Protein 6UKC (pdb70)

B-factor: mean 24.69, std 9.18, range [9.12, 71.72]

Organism: Penaeus vannamei (NCBI:txid6689)

InterPro domains:
  IPR000974 Glycoside hydrolase, family 22, lysozyme [PR00137] (20-38)
  IPR000974 Glycoside hydrolase, family 22, lysozyme [PR00137] (83-93)
  IPR000974 Glycoside hydrolase, family 22, lysozyme [PR00137] (94-109)
  IPR001916 Glycoside hydrolase, family 22 [PF00062] (19-147)
  IPR001916 Glycoside hydrolase, family 22 [PR00135] (21-31)
  IPR001916 Glycoside hydrolase, family 22 [PR00135] (39-48)
  IPR001916 Glycoside hydrolase, family 22 [PR00135] (66-82)
  IPR001916 Glycoside hydrolase, family 22 [PR00135] (87-96)
  IPR001916 Glycoside hydrolase, family 22 [PR00135] (97-112)
  IPR001916 Glycoside hydrolase, family 22 [PS51348] (19-150)
  IPR001916 Glycoside hydrolase, family 22 [PTHR11407] (5-149)
  IPR001916 Glycoside hydrolase, family 22 [SM00263] (19-148)
  IPR019799 Glycoside hydrolase family 22 domain [PS00128] (89-107)
  IPR023346 Lysozyme-like domain superfamily [SSF53955] (18-147)

CATH classification: 1.10.530.10

Structure (mmCIF, N/CA/C/O backbone):
data_6UKC
#
_entry.id   6UKC
#
_cell.length_a   82.368
_cell.length_b   82.368
_cell.length_c   38.665
_cell.angle_alpha   90.000
_cell.angle_beta   90.000
_cell.angle_gamma   120.000
#
_symmetry.space_group_name_H-M   'P 61'
#
loop_
_entity.id
_entity.type
_entity.pdbx_description
1 polymer Lysozyme
2 non-polymer GLYCEROL
3 water water
#
loop_
_atom_site.group_PDB
_atom_site.id
_atom_site.type_symbol
_atom_site.label_atom_id
_atom_site.label_alt_id
_atom_site.label_comp_id
_atom_site.label_asym_id
_atom_site.label_entity_id
_atom_site.label_seq_id
_atom_site.pdbx_PDB_ins_code
_atom_site.Cartn_x
_atom_site.Cartn_y
_atom_site.Cartn_z
_atom_site.occupancy
_atom_site.B_iso_or_equiv
_atom_site.auth_seq_id
_atom_site.auth_comp_id
_atom_site.auth_asym_id
_atom_site.auth_atom_id
_atom_site.pdbx_PDB_model_num
ATOM 1 N N . ASP A 1 3 ? -45.069 17.028 7.170 1.000 46.282 -1 ASP A N 1
ATOM 2 C CA . ASP A 1 3 ? -43.811 17.548 6.570 1.000 41.424 -1 ASP A CA 1
ATOM 3 C C . ASP A 1 3 ? -42.964 16.366 6.068 1.000 39.287 -1 ASP A C 1
ATOM 4 O O . ASP A 1 3 ? -42.656 15.440 6.860 1.000 38.020 -1 ASP A O 1
ATOM 6 N N . ALA A 1 4 ? -42.627 16.382 4.778 1.000 35.300 0 ALA A N 1
ATOM 7 C CA . ALA A 1 4 ? -41.746 15.392 4.129 1.000 35.198 0 ALA A CA 1
ATOM 8 C C . ALA A 1 4 ? -40.360 15.429 4.794 1.000 33.916 0 ALA A C 1
ATOM 9 O O . ALA A 1 4 ? -39.979 16.483 5.337 1.000 34.236 0 ALA A O 1
ATOM 11 N N . LYS A 1 5 ? -39.642 14.305 4.776 1.000 30.106 1 LYS A N 1
ATOM 12 C CA . LYS A 1 5 ? -38.320 14.156 5.427 1.000 25.967 1 LYS A CA 1
ATOM 13 C C . LYS A 1 5 ? -37.281 14.995 4.685 1.000 24.922 1 LYS A C 1
ATOM 14 O O . LYS A 1 5 ? -37.181 14.871 3.427 1.000 24.867 1 LYS A O 1
ATOM 20 N N . VAL A 1 6 ? -36.539 15.803 5.441 1.000 22.718 2 VAL A N 1
ATOM 21 C CA . VAL A 1 6 ? -35.323 16.532 4.984 1.000 20.610 2 VAL A CA 1
ATOM 22 C C . VAL A 1 6 ? -34.167 16.095 5.882 1.000 19.970 2 VAL A C 1
ATOM 23 O O . VAL A 1 6 ? -34.127 16.457 7.053 1.000 18.694 2 VAL A O 1
ATOM 27 N N . PHE A 1 7 ? -33.220 15.353 5.336 1.000 20.122 3 PHE A N 1
ATOM 28 C CA . PHE A 1 7 ? -32.077 14.847 6.135 1.000 18.742 3 PHE A CA 1
ATOM 29 C C . PHE A 1 7 ? -31.060 15.975 6.399 1.000 18.494 3 PHE A C 1
ATOM 30 O O . PHE A 1 7 ? -30.816 16.854 5.523 1.000 19.022 3 PHE A O 1
ATOM 38 N N . GLY A 1 8 ? -30.419 15.939 7.560 1.000 18.177 4 GLY A N 1
ATOM 39 C CA . GLY A 1 8 ? -29.059 16.509 7.698 1.000 18.891 4 GLY A CA 1
ATOM 40 C C . GLY A 1 8 ? -28.055 15.699 6.879 1.000 18.592 4 GLY A C 1
ATOM 41 O O . GLY A 1 8 ? -28.257 14.499 6.709 1.000 16.886 4 GLY A O 1
ATOM 42 N N . LYS A 1 9 ? -26.997 16.331 6.379 1.000 19.787 5 LYS A N 1
ATOM 43 C CA . LYS A 1 9 ? -25.947 15.680 5.547 1.000 19.321 5 LYS A CA 1
ATOM 44 C C . LYS A 1 9 ? -25.340 14.471 6.291 1.000 18.382 5 LYS A C 1
ATOM 45 O O . LYS A 1 9 ? -25.295 13.372 5.725 1.000 17.104 5 LYS A O 1
ATOM 51 N N . CYS A 1 10 ? -24.844 14.674 7.506 1.000 18.974 6 CYS A N 1
ATOM 52 C CA . CYS A 1 10 ? -24.235 13.614 8.354 1.000 18.421 6 CYS A CA 1
ATOM 53 C C . CYS A 1 10 ? -25.312 12.600 8.749 1.000 18.221 6 CYS A C 1
ATOM 54 O O . CYS A 1 10 ? -25.000 11.403 8.761 1.000 20.222 6 CYS A O 1
ATOM 57 N N . GLU A 1 11 ? -26.541 13.039 9.004 1.000 18.468 7 GLU A N 1
ATOM 58 C CA . GLU A 1 11 ? -27.672 12.113 9.294 1.000 18.308 7 GLU A CA 1
ATOM 59 C C . GLU A 1 11 ? -27.899 11.179 8.098 1.000 18.160 7 GLU A C 1
ATOM 60 O O . GLU A 1 11 ? -28.104 9.964 8.265 1.000 18.467 7 GLU A O 1
ATOM 66 N N . PHE A 1 12 ? -27.862 11.736 6.905 1.000 18.429 8 PHE A N 1
ATOM 67 C CA . PHE A 1 12 ? -28.027 10.981 5.649 1.000 18.669 8 PHE A CA 1
ATOM 68 C C . PHE A 1 12 ? -26.824 10.051 5.477 1.000 20.045 8 PHE A C 1
ATOM 69 O O . PHE A 1 12 ? -27.059 8.854 5.135 1.000 20.225 8 PHE A O 1
ATOM 77 N N . ALA A 1 13 ? -25.598 10.550 5.709 1.000 20.789 9 ALA A N 1
ATOM 78 C CA . ALA A 1 13 ? -24.380 9.696 5.641 1.000 21.006 9 ALA A CA 1
ATOM 79 C C . ALA A 1 13 ? -24.512 8.502 6.600 1.000 20.177 9 ALA A C 1
ATOM 80 O O . ALA A 1 13 ? -24.262 7.354 6.138 1.000 20.569 9 ALA A O 1
ATOM 82 N N . GLU A 1 14 ? -24.872 8.751 7.872 1.000 19.568 10 GLU A N 1
ATOM 83 C CA . GLU A 1 14 ? -24.979 7.698 8.920 1.000 21.140 10 GLU A CA 1
ATOM 84 C C . GLU A 1 14 ? -26.082 6.702 8.515 1.000 20.213 10 GLU A C 1
ATOM 85 O O . GLU A 1 14 ? -25.926 5.517 8.755 1.000 18.141 10 GLU A O 1
ATOM 91 N N . LEU A 1 15 ? -27.160 7.157 7.887 1.000 21.401 11 LEU A N 1
ATOM 92 C CA . LEU A 1 15 ? -28.273 6.258 7.481 1.000 21.386 11 LEU A CA 1
ATOM 93 C C . LEU A 1 15 ? -27.781 5.266 6.424 1.000 20.883 11 LEU A C 1
ATOM 94 O O . LEU A 1 15 ? -28.109 4.052 6.529 1.000 17.509 11 LEU A O 1
ATOM 99 N N . LEU A 1 16 ? -27.100 5.772 5.390 1.000 21.041 12 LEU A N 1
ATOM 100 C CA . LEU A 1 16 ? -26.574 4.902 4.299 1.000 20.959 12 LEU A CA 1
ATOM 101 C C . LEU A 1 16 ? -25.596 3.868 4.898 1.000 20.798 12 LEU A C 1
ATOM 102 O O . LEU A 1 16 ? -25.600 2.697 4.441 1.000 20.450 12 LEU A O 1
ATOM 107 N N . LYS A 1 17 ? -24.838 4.237 5.937 1.000 20.438 13 LYS A N 1
ATOM 108 C CA . LYS A 1 17 ? -23.879 3.304 6.576 1.000 20.625 13 LYS A CA 1
ATOM 109 C C . LYS A 1 17 ? -24.621 2.306 7.476 1.000 20.951 13 LYS A C 1
ATOM 110 O O . LYS A 1 17 ? -24.381 1.100 7.352 1.000 23.355 13 LYS A O 1
ATOM 116 N N . ARG A 1 18 ? -25.455 2.786 8.390 1.000 22.606 14 ARG A N 1
ATOM 117 C CA . ARG A 1 18 ? -26.127 1.950 9.428 1.000 23.366 14 ARG A CA 1
ATOM 118 C C . ARG A 1 18 ? -27.101 0.955 8.770 1.000 22.787 14 ARG A C 1
ATOM 119 O O . ARG A 1 18 ? -27.009 -0.261 9.068 1.000 22.071 14 ARG A O 1
ATOM 127 N N . ASP A 1 19 ? -27.978 1.429 7.881 1.000 21.134 15 ASP A N 1
ATOM 128 C CA . ASP A 1 19 ? -29.160 0.645 7.440 1.000 20.627 15 ASP A CA 1
ATOM 129 C C . ASP A 1 19 ? -28.881 -0.095 6.132 1.000 19.785 15 ASP A C 1
ATOM 130 O O . ASP A 1 19 ? -29.524 -1.156 5.925 1.000 20.451 15 ASP A O 1
ATOM 135 N N . TYR A 1 20 ? -27.992 0.434 5.283 1.000 18.379 16 TYR A N 1
ATOM 136 C CA . TYR A 1 20 ? -27.728 -0.080 3.909 1.000 17.778 16 TYR A CA 1
ATOM 137 C C . TYR A 1 20 ? -26.309 -0.643 3.757 1.000 19.003 16 TYR A C 1
ATOM 138 O O . TYR A 1 20 ? -26.039 -1.218 2.665 1.000 19.863 16 TYR A O 1
ATOM 147 N N . TYR A 1 21 ? -25.429 -0.493 4.768 1.000 19.249 17 TYR A N 1
ATOM 148 C CA . TYR A 1 21 ? -24.054 -1.060 4.766 1.000 19.792 17 TYR A CA 1
ATOM 149 C C . TYR A 1 21 ? -23.350 -0.631 3.473 1.000 18.824 17 TYR A C 1
ATOM 150 O O . TYR A 1 21 ? -22.636 -1.431 2.820 1.000 16.299 17 TYR A O 1
ATOM 159 N N . LEU A 1 22 ? -23.557 0.615 3.067 1.000 18.031 18 LEU A N 1
ATOM 160 C CA . LEU A 1 22 ? -22.882 1.108 1.847 1.000 17.392 18 LEU A CA 1
ATOM 161 C C . LEU A 1 22 ? -21.423 1.342 2.211 1.000 17.542 18 LEU A C 1
ATOM 162 O O . LEU A 1 22 ? -21.157 1.735 3.377 1.000 19.292 18 LEU A O 1
ATOM 167 N N . SER A 1 23 ? -20.538 1.143 1.239 1.000 17.006 19 SER A N 1
ATOM 168 C CA . SER A 1 23 ? -19.112 1.554 1.276 1.000 16.453 19 SER A CA 1
ATOM 169 C C . SER A 1 23 ? -19.013 3.072 1.376 1.000 15.754 19 SER A C 1
ATOM 170 O O . SER A 1 23 ? -19.948 3.774 0.890 1.000 16.111 19 SER A O 1
ATOM 173 N N . ASN A 1 24 ? -17.881 3.535 1.910 1.000 15.715 20 ASN A N 1
ATOM 174 C CA . ASN A 1 24 ? -17.483 4.962 2.024 1.000 16.563 20 ASN A CA 1
ATOM 175 C C . ASN A 1 24 ? -17.510 5.643 0.653 1.000 17.061 20 ASN A C 1
ATOM 176 O O . ASN A 1 24 ? -17.982 6.796 0.586 1.000 17.362 20 ASN A O 1
ATOM 181 N N . ASP A 1 25 ? -17.008 4.959 -0.382 1.000 18.542 21 ASP A N 1
ATOM 182 C CA . ASP A 1 25 ? -17.020 5.460 -1.775 1.000 20.443 21 ASP A CA 1
ATOM 183 C C . ASP A 1 25 ? -18.470 5.725 -2.193 1.000 19.645 21 ASP A C 1
ATOM 184 O O . ASP A 1 25 ? -18.758 6.794 -2.755 1.000 19.238 21 ASP A O 1
ATOM 189 N N . ASP A 1 26 ? -19.346 4.752 -1.978 1.000 18.630 22 ASP A N 1
ATOM 190 C CA . ASP A 1 26 ? -20.771 4.915 -2.330 1.000 16.844 22 ASP A CA 1
ATOM 191 C C . ASP A 1 26 ? -21.283 6.106 -1.545 1.000 16.594 22 ASP A C 1
ATOM 192 O O . ASP A 1 26 ? -21.882 7.032 -2.196 1.000 18.079 22 ASP A O 1
ATOM 197 N N . ILE A 1 27 ? -21.032 6.116 -0.227 1.000 16.546 23 ILE A N 1
ATOM 198 C CA . ILE A 1 27 ? -21.674 7.119 0.679 1.000 16.457 23 ILE A CA 1
ATOM 199 C C . ILE A 1 27 ? -21.235 8.531 0.250 1.000 17.538 23 ILE A C 1
ATOM 200 O O . ILE A 1 27 ? -22.131 9.376 -0.053 1.000 17.377 23 ILE A O 1
ATOM 205 N N . LYS A 1 28 ? -19.923 8.785 0.147 1.000 18.756 24 LYS A N 1
ATOM 206 C CA . LYS A 1 28 ? -19.452 10.174 -0.144 1.000 19.282 24 LYS A CA 1
ATOM 207 C C . LYS A 1 28 ? -20.096 10.653 -1.452 1.000 18.145 24 LYS A C 1
ATOM 208 O O . LYS A 1 28 ? -20.469 11.852 -1.540 1.000 18.025 24 LYS A O 1
ATOM 214 N N . ASN A 1 29 ? -20.262 9.744 -2.418 1.000 17.145 25 ASN A N 1
ATOM 215 C CA . ASN A 1 29 ? -20.862 10.081 -3.732 1.000 16.481 25 ASN A CA 1
ATOM 216 C C . ASN A 1 29 ? -22.367 10.330 -3.550 1.000 16.783 25 ASN A C 1
ATOM 217 O O . ASN A 1 29 ? -22.867 11.302 -4.151 1.000 16.180 25 ASN A O 1
ATOM 222 N N . TRP A 1 30 ? -23.095 9.494 -2.797 1.000 16.714 26 TRP A N 1
ATOM 223 C CA . TRP A 1 30 ? -24.570 9.683 -2.721 1.000 16.818 26 TRP A CA 1
ATOM 224 C C . TRP A 1 30 ? -24.864 10.953 -1.904 1.000 17.153 26 TRP A C 1
ATOM 225 O O . TRP A 1 30 ? -25.757 11.746 -2.313 1.000 18.314 26 TRP A O 1
ATOM 236 N N . VAL A 1 31 ? -24.133 11.186 -0.812 1.000 16.621 27 VAL A N 1
ATOM 237 C CA . VAL A 1 31 ? -24.337 12.412 0.024 1.000 16.096 27 VAL A CA 1
ATOM 238 C C . VAL A 1 31 ? -24.169 13.672 -0.853 1.000 16.167 27 VAL A C 1
ATOM 239 O O . VAL A 1 31 ? -25.053 14.608 -0.817 1.000 15.711 27 VAL A O 1
ATOM 243 N N . CYS A 1 32 ? -23.070 13.732 -1.605 1.000 16.689 28 CYS A N 1
ATOM 244 C CA . CYS A 1 32 ? -22.737 14.896 -2.462 1.000 16.721 28 CYS A CA 1
ATOM 245 C C . CYS A 1 32 ? -23.872 15.110 -3.480 1.000 16.584 28 CYS A C 1
ATOM 246 O O . CYS A 1 32 ? -24.344 16.301 -3.628 1.000 14.773 28 CYS A O 1
ATOM 249 N N . ILE A 1 33 ? -24.276 14.025 -4.163 1.000 15.379 29 ILE A N 1
ATOM 250 C CA . ILE A 1 33 ? -25.333 14.077 -5.213 1.000 16.553 29 ILE A CA 1
ATOM 251 C C . ILE A 1 33 ? -26.629 14.566 -4.570 1.000 17.341 29 ILE A C 1
ATOM 252 O O . ILE A 1 33 ? -27.209 15.522 -5.145 1.000 17.727 29 ILE A O 1
ATOM 257 N N . ALA A 1 34 ? -27.032 13.991 -3.419 1.000 17.397 30 ALA A N 1
ATOM 258 C CA . ALA A 1 34 ? -28.270 14.393 -2.703 1.000 18.157 30 ALA A CA 1
ATOM 259 C C . ALA A 1 34 ? -28.208 15.870 -2.302 1.000 19.565 30 ALA A C 1
ATOM 260 O O . ALA A 1 34 ? -29.252 16.566 -2.410 1.000 17.949 30 ALA A O 1
ATOM 262 N N . GLU A 1 35 ? -27.075 16.318 -1.744 1.000 21.080 31 GLU A N 1
ATOM 263 C CA . GLU A 1 35 ? -26.972 17.731 -1.311 1.000 21.091 31 GLU A CA 1
ATOM 264 C C . GLU A 1 35 ? -27.394 18.610 -2.494 1.000 19.996 31 GLU A C 1
ATOM 265 O O . GLU A 1 35 ? -28.337 19.424 -2.344 1.000 17.595 31 GLU A O 1
ATOM 271 N N . PHE A 1 36 ? -26.753 18.421 -3.649 1.000 19.389 32 PHE A N 1
ATOM 272 C CA . PHE A 1 36 ? -26.811 19.407 -4.763 1.000 19.455 32 PHE A CA 1
ATOM 273 C C . PHE A 1 36 ? -27.985 19.102 -5.685 1.000 19.718 32 PHE A C 1
ATOM 274 O O . PHE A 1 36 ? -28.347 20.028 -6.401 1.000 20.405 32 PHE A O 1
ATOM 282 N N . GLU A 1 37 ? -28.599 17.912 -5.614 1.000 19.030 33 GLU A N 1
ATOM 283 C CA . GLU A 1 37 ? -29.817 17.651 -6.416 1.000 18.743 33 GLU A CA 1
ATOM 284 C C . GLU A 1 37 ? -31.033 18.162 -5.647 1.000 18.264 33 GLU A C 1
ATOM 285 O O . GLU A 1 37 ? -31.914 18.697 -6.317 1.000 19.480 33 GLU A O 1
ATOM 291 N N . SER A 1 38 ? -31.083 18.063 -4.316 1.000 17.887 34 SER A N 1
ATOM 292 C CA . SER A 1 38 ? -32.371 18.210 -3.585 1.000 18.240 34 SER A CA 1
ATOM 293 C C . SER A 1 38 ? -32.252 18.829 -2.192 1.000 19.950 34 SER A C 1
ATOM 294 O O . SER A 1 38 ? -33.306 18.939 -1.550 1.000 23.596 34 SER A O 1
ATOM 297 N N . SER A 1 39 ? -31.054 19.189 -1.720 1.000 20.138 35 SER A N 1
ATOM 298 C CA . SER A 1 39 ? -30.770 19.570 -0.311 1.000 18.562 35 SER A CA 1
ATOM 299 C C . SER A 1 39 ? -31.282 18.489 0.648 1.000 18.546 35 SER A C 1
ATOM 300 O O . SER A 1 39 ? -31.870 18.840 1.688 1.000 18.331 35 SER A O 1
ATOM 303 N N . PHE A 1 40 ? -31.108 17.215 0.272 1.000 19.075 36 PHE A N 1
ATOM 304 C CA . PHE A 1 40 ? -31.483 16.009 1.067 1.000 18.139 36 PHE A CA 1
ATOM 305 C C . PHE A 1 40 ? -32.968 16.041 1.458 1.000 18.402 36 PHE A C 1
ATOM 306 O O . PHE A 1 40 ? -33.327 15.467 2.534 1.000 17.106 36 PHE A O 1
ATOM 314 N N . ASN A 1 41 ? -33.791 16.664 0.612 1.000 20.462 37 ASN A N 1
ATOM 315 C CA . ASN A 1 41 ? -35.260 16.769 0.810 1.000 22.454 37 ASN A CA 1
ATOM 316 C C . ASN A 1 41 ? -35.949 15.664 0.001 1.000 21.342 37 ASN A C 1
ATOM 317 O O . ASN A 1 41 ? -35.982 15.747 -1.264 1.000 21.812 37 ASN A O 1
ATOM 322 N N . THR A 1 42 ? -36.508 14.683 0.708 1.000 21.324 38 THR A N 1
ATOM 323 C CA . THR A 1 42 ? -37.137 13.474 0.115 1.000 22.951 38 THR A CA 1
ATOM 324 C C . THR A 1 42 ? -38.380 13.823 -0.724 1.000 23.314 38 THR A C 1
ATOM 325 O O . THR A 1 42 ? -38.799 12.960 -1.500 1.000 22.240 38 THR A O 1
ATOM 329 N N . ALA A 1 43 ? -38.978 15.007 -0.538 1.000 24.150 39 ALA A N 1
ATOM 330 C CA . ALA A 1 43 ? -40.194 15.454 -1.255 1.000 23.975 39 ALA A CA 1
ATOM 331 C C . ALA A 1 43 ? -39.853 16.481 -2.341 1.000 24.066 39 ALA A C 1
ATOM 332 O O . ALA A 1 43 ? -40.800 16.946 -2.986 1.000 25.502 39 ALA A O 1
ATOM 334 N N . ALA A 1 44 ? -38.571 16.775 -2.587 1.000 24.269 40 ALA A N 1
ATOM 335 C CA . ALA A 1 44 ? -38.114 17.607 -3.729 1.000 24.803 40 ALA A CA 1
ATOM 336 C C . ALA A 1 44 ? -38.690 17.062 -5.045 1.000 24.892 40 ALA A C 1
ATOM 337 O O . ALA A 1 44 ? -38.669 15.831 -5.242 1.000 24.977 40 ALA A O 1
ATOM 339 N N . ILE A 1 45 ? -39.239 17.946 -5.882 1.000 24.558 41 ILE A N 1
ATOM 340 C CA . ILE A 1 45 ? -39.909 17.600 -7.169 1.000 25.963 41 ILE A CA 1
ATOM 341 C C . ILE A 1 45 ? -39.773 18.775 -8.135 1.000 26.976 41 ILE A C 1
ATOM 342 O O . ILE A 1 45 ? -39.974 19.917 -7.698 1.000 28.435 41 ILE A O 1
ATOM 347 N N . ASN A 1 46 ? -39.426 18.511 -9.394 1.000 27.739 42 ASN A N 1
ATOM 348 C CA . ASN A 1 46 ? -39.182 19.578 -10.396 1.000 28.833 42 ASN A CA 1
ATOM 349 C C . ASN A 1 46 ? -39.828 19.178 -11.716 1.000 28.809 42 ASN A C 1
ATOM 350 O O . ASN A 1 46 ? -39.462 18.120 -12.301 1.000 24.050 42 ASN A O 1
ATOM 355 N N . ARG A 1 47 ? -40.764 20.011 -12.152 1.000 30.332 43 ARG A N 1
ATOM 356 C CA . ARG A 1 47 ? -41.557 19.778 -13.373 1.000 32.201 43 ARG A CA 1
ATOM 357 C C . ARG A 1 47 ? -40.856 20.526 -14.490 1.000 31.864 43 ARG A C 1
ATOM 358 O O . ARG A 1 47 ? -40.886 21.751 -14.456 1.000 32.517 43 ARG A O 1
ATOM 366 N N . ASN A 1 48 ? -40.264 19.788 -15.424 1.000 31.025 44 ASN A N 1
ATOM 367 C CA . ASN A 1 48 ? -39.409 20.354 -16.491 1.000 33.523 44 ASN A CA 1
ATOM 368 C C . ASN A 1 48 ? -40.254 20.821 -17.676 1.000 40.255 44 ASN A C 1
ATOM 369 O O . ASN A 1 48 ? -41.457 20.500 -17.724 1.000 41.465 44 ASN A O 1
ATOM 374 N N . ARG A 1 49 ? -39.606 21.549 -18.591 1.000 43.822 45 ARG A N 1
ATOM 375 C CA . ARG A 1 49 ? -40.208 22.136 -19.816 1.000 46.255 45 ARG A CA 1
ATOM 3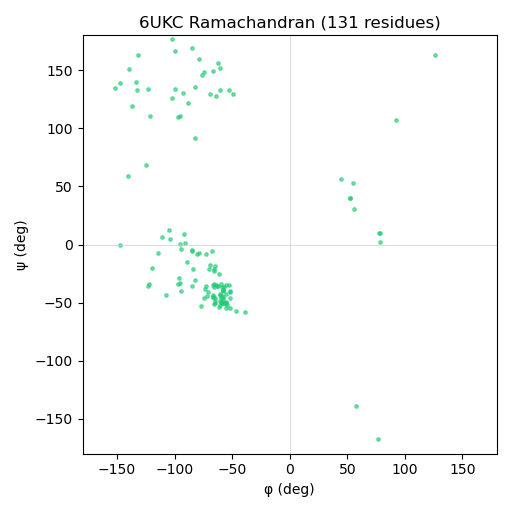76 C C . ARG A 1 49 ? -40.556 21.049 -20.832 1.000 43.663 45 ARG A C 1
ATOM 377 O O . ARG A 1 49 ? -41.394 21.305 -21.700 1.000 42.247 45 ARG A O 1
ATOM 385 N N . ASN A 1 50 ? -39.920 19.890 -20.716 1.000 41.748 46 ASN A N 1
ATOM 386 C CA . ASN A 1 50 ? -40.007 18.786 -21.702 1.000 40.642 46 ASN A CA 1
ATOM 387 C C . ASN A 1 50 ? -41.135 17.822 -21.313 1.000 41.473 46 ASN A C 1
ATOM 388 O O . ASN A 1 50 ? -41.190 16.725 -21.932 1.000 39.358 46 ASN A O 1
ATOM 393 N N . ARG A 1 51 ? -41.949 18.207 -20.313 1.000 41.160 47 ARG A N 1
ATOM 394 C CA . ARG A 1 51 ? -43.145 17.480 -19.777 1.000 43.601 47 ARG A CA 1
ATOM 395 C C . ARG A 1 51 ? -42.737 16.332 -18.833 1.000 40.812 47 ARG A C 1
ATOM 396 O O . ARG A 1 51 ? -43.621 15.540 -18.450 1.000 45.307 47 ARG A O 1
ATOM 404 N N . SER A 1 52 ? -41.464 16.232 -18.450 1.000 37.192 48 SER A N 1
ATOM 405 C CA . SER A 1 52 ? -40.965 15.186 -17.525 1.000 34.239 48 SER A CA 1
ATOM 406 C C . SER A 1 52 ? -40.853 15.792 -16.128 1.000 32.068 48 SER A C 1
ATOM 407 O O . SER A 1 52 ? -40.977 17.023 -15.982 1.000 35.628 48 SER A O 1
ATOM 410 N N . THR A 1 53 ? -40.687 14.951 -15.126 1.000 28.050 49 THR A N 1
ATOM 411 C CA . THR A 1 53 ? -40.635 15.372 -13.707 1.000 26.500 49 THR A CA 1
ATOM 412 C C . THR A 1 53 ? -39.440 14.675 -13.066 1.000 26.316 49 THR A C 1
ATOM 413 O O . THR A 1 53 ? -39.208 13.478 -13.382 1.000 25.570 49 THR A O 1
ATOM 417 N N . ASP A 1 54 ? -38.718 15.410 -12.218 1.000 26.562 50 ASP A N 1
ATOM 418 C CA . ASP A 1 54 ? -37.626 14.850 -11.377 1.000 23.677 50 ASP A CA 1
ATOM 419 C C . ASP A 1 54 ? -38.201 14.619 -9.971 1.000 23.344 50 ASP A C 1
ATOM 420 O O . ASP A 1 54 ? -38.902 15.541 -9.464 1.000 24.494 50 ASP A O 1
ATOM 425 N N . TYR A 1 55 ? -37.939 13.451 -9.367 1.000 19.185 51 TYR A N 1
ATOM 426 C CA . TYR A 1 55 ? -38.578 13.024 -8.096 1.000 18.786 51 TYR A CA 1
ATOM 427 C C . TYR A 1 55 ? -37.558 12.701 -6.992 1.000 18.115 51 TYR A C 1
ATOM 428 O O . TYR A 1 55 ? -36.590 11.936 -7.200 1.000 17.007 51 TYR A O 1
ATOM 437 N N . GLY A 1 56 ? -37.833 13.221 -5.796 1.000 17.691 52 GLY A N 1
ATOM 438 C CA . GLY A 1 56 ? -37.187 12.815 -4.535 1.000 17.720 52 GLY A CA 1
ATOM 439 C C . GLY A 1 56 ? -35.785 13.374 -4.357 1.000 17.506 52 GLY A C 1
ATOM 440 O O . GLY A 1 56 ? -35.374 14.250 -5.116 1.000 18.009 52 GLY A O 1
ATOM 441 N N . ILE A 1 57 ? -35.079 12.822 -3.377 1.000 17.578 53 ILE A N 1
ATOM 442 C CA . ILE A 1 57 ? -33.726 13.218 -2.901 1.000 17.748 53 ILE A CA 1
ATOM 443 C C . ILE A 1 57 ? -32.680 13.064 -4.023 1.000 18.637 53 ILE A C 1
ATOM 444 O O . ILE A 1 57 ? -31.649 13.804 -3.948 1.000 18.676 53 ILE A O 1
ATOM 449 N N . PHE A 1 58 ? -32.914 12.181 -5.017 1.000 17.167 54 PHE A N 1
ATOM 450 C CA . PHE A 1 58 ? -31.972 11.914 -6.149 1.000 17.198 54 PHE A CA 1
ATOM 451 C C . PHE A 1 58 ? -32.549 12.448 -7.466 1.000 18.280 54 PHE A C 1
ATOM 452 O O . PHE A 1 58 ? -31.925 12.199 -8.532 1.000 18.572 54 PHE A O 1
ATOM 460 N N . GLN A 1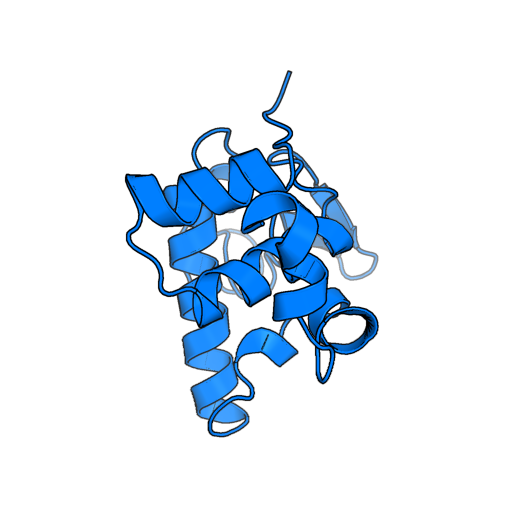 59 ? -33.685 13.164 -7.398 1.000 17.722 55 GLN A N 1
ATOM 461 C CA . GLN A 1 59 ? -34.284 13.897 -8.539 1.000 16.829 55 GLN A CA 1
ATOM 462 C C . GLN A 1 59 ? -34.233 12.991 -9.769 1.000 16.566 55 GLN A C 1
ATOM 463 O O . GLN A 1 59 ? -33.671 13.389 -10.785 1.000 16.412 55 GLN A O 1
ATOM 469 N N . ILE A 1 60 ? -34.810 11.800 -9.649 1.000 16.450 56 ILE A N 1
ATOM 470 C CA . ILE A 1 60 ? -34.865 10.779 -10.725 1.000 17.313 56 ILE A CA 1
ATOM 471 C C . ILE A 1 60 ? -36.034 11.120 -11.650 1.000 18.550 56 ILE A C 1
ATOM 472 O O . ILE A 1 60 ? -37.157 11.407 -11.123 1.000 18.242 56 ILE A O 1
ATOM 477 N N . ASN A 1 61 ? -35.775 11.035 -12.959 1.000 18.386 57 ASN A N 1
ATOM 478 C CA . ASN A 1 61 ? -36.611 11.591 -14.056 1.000 18.811 57 ASN A CA 1
ATOM 479 C C . ASN A 1 61 ? -37.588 10.513 -14.535 1.000 18.996 57 ASN A C 1
ATOM 480 O O . ASN A 1 61 ? -37.100 9.391 -14.826 1.000 18.655 57 ASN A O 1
ATOM 485 N N . ASN A 1 62 ? -38.889 10.834 -14.654 1.000 20.486 58 ASN A N 1
ATOM 486 C CA . ASN A 1 62 ? -39.958 9.867 -15.072 1.000 23.046 58 ASN A CA 1
ATOM 487 C C . ASN A 1 62 ? -39.888 9.510 -16.576 1.000 26.492 58 ASN A C 1
ATOM 488 O O . ASN A 1 62 ? -40.624 8.576 -16.997 1.000 31.762 58 ASN A O 1
ATOM 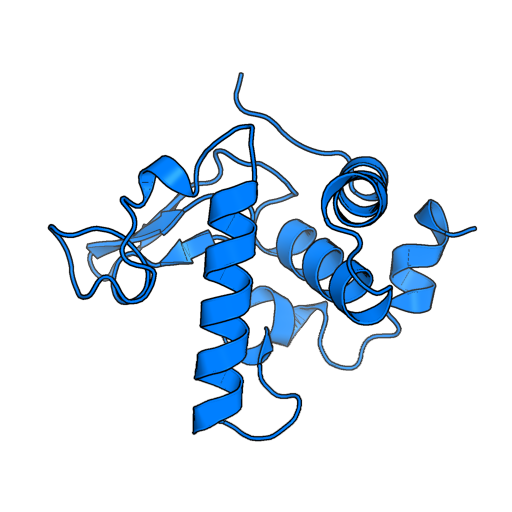493 N N . LYS A 1 63 ? -39.043 10.170 -17.379 1.000 29.239 59 LYS A N 1
ATOM 494 C CA . LYS A 1 63 ? -38.919 9.842 -18.828 1.000 28.946 59 LYS A CA 1
ATOM 495 C C . LYS A 1 63 ? -38.336 8.431 -19.003 1.000 27.229 59 LYS A C 1
ATOM 496 O O . LYS A 1 63 ? -38.743 7.795 -19.997 1.000 24.959 59 LYS A O 1
ATOM 502 N N . TYR A 1 64 ? -37.432 7.962 -18.114 1.000 26.732 60 TYR A N 1
ATOM 503 C CA . TYR A 1 64 ? -36.682 6.675 -18.273 1.000 26.475 60 TYR A CA 1
ATOM 504 C C . TYR A 1 64 ? -36.874 5.714 -17.087 1.000 23.640 60 TYR A C 1
ATOM 505 O O . TYR A 1 64 ? -36.899 4.494 -17.288 1.000 25.101 60 TYR A O 1
ATOM 514 N N . TRP A 1 65 ? -36.976 6.233 -15.868 1.000 22.361 61 TRP A N 1
ATOM 515 C CA . TRP A 1 65 ? -36.543 5.526 -14.635 1.000 21.279 61 TRP A CA 1
ATOM 516 C C . TRP A 1 65 ? -37.733 5.050 -13.809 1.000 21.328 61 TRP A C 1
ATOM 517 O O . TRP A 1 65 ? -37.698 3.888 -13.352 1.000 22.117 61 TRP A O 1
ATOM 528 N N . CYS A 1 66 ? -38.762 5.878 -13.646 1.000 22.168 62 CYS A N 1
ATOM 529 C CA . CYS A 1 66 ? -40.000 5.497 -12.910 1.000 23.321 62 CYS A CA 1
ATOM 530 C C . CYS A 1 66 ? -41.253 5.862 -13.717 1.000 23.302 62 CYS A C 1
ATOM 531 O O . CYS A 1 66 ? -41.140 6.688 -14.653 1.000 22.799 62 CYS A O 1
ATOM 534 N N . GLY A 1 67 ? -42.393 5.268 -13.335 1.000 23.217 63 GLY A N 1
ATOM 535 C CA . GLY A 1 67 ? -43.737 5.707 -13.750 1.000 25.028 63 GLY A CA 1
ATOM 536 C C . GLY A 1 67 ? -44.210 4.990 -15.004 1.000 27.010 63 GLY A C 1
ATOM 537 O O . GLY A 1 67 ? -43.680 5.314 -16.072 1.000 30.099 63 GLY A O 1
ATOM 538 N N . SER A 1 68 ? -45.173 4.066 -14.868 1.000 30.138 64 SER A N 1
ATOM 539 C CA . SER A 1 68 ? -45.861 3.301 -15.955 1.000 32.900 64 SER A CA 1
ATOM 540 C C . SER A 1 68 ? -46.420 4.222 -17.053 1.000 34.081 64 SER A C 1
ATOM 541 O O . SER A 1 68 ? -46.330 3.855 -18.239 1.000 32.984 64 SER A O 1
ATOM 544 N N . ASP A 1 69 ? -46.984 5.365 -16.663 1.000 34.814 65 ASP A N 1
ATOM 545 C CA . ASP A 1 69 ? -47.890 6.196 -17.505 1.000 39.433 65 ASP A CA 1
ATOM 546 C C . ASP A 1 69 ? -47.100 7.134 -18.439 1.000 36.554 65 ASP A C 1
ATOM 547 O O . ASP A 1 69 ? -47.675 7.545 -19.451 1.000 39.075 65 ASP A O 1
ATOM 552 N N . TYR A 1 70 ? -45.828 7.438 -18.151 1.000 34.787 66 TYR A N 1
ATOM 553 C CA . TYR A 1 70 ? -45.010 8.421 -18.912 1.000 30.587 66 TYR A CA 1
ATOM 554 C C . TYR A 1 70 ? -43.631 7.834 -19.230 1.000 29.450 66 TYR A C 1
ATOM 555 O O . TYR A 1 70 ? -42.975 7.311 -18.317 1.000 33.228 66 TYR A O 1
ATOM 564 N N . GLY A 1 71 ? -43.187 7.956 -20.483 1.000 29.653 67 GLY A N 1
ATOM 565 C CA . GLY A 1 71 ? -41.859 7.510 -20.952 1.000 28.867 67 GLY A CA 1
ATOM 566 C C . GLY A 1 71 ? -41.656 6.022 -20.696 1.000 29.021 67 GLY A C 1
ATOM 567 O O . GLY A 1 71 ? -42.609 5.260 -20.901 1.000 29.070 67 GLY A O 1
ATOM 568 N N . LYS A 1 72 ? -40.465 5.614 -20.249 1.000 27.084 68 LYS A N 1
ATOM 569 C CA . LYS A 1 72 ? -40.158 4.227 -19.811 1.000 27.935 68 LYS A CA 1
ATOM 570 C C . LYS A 1 72 ? -40.155 4.172 -18.274 1.000 23.644 68 LYS A C 1
ATOM 571 O O . LYS A 1 72 ? -40.320 5.220 -17.624 1.000 22.533 68 LYS A O 1
ATOM 577 N N . ASN A 1 73 ? -39.949 2.967 -17.739 1.000 23.613 69 ASN A N 1
ATOM 578 C CA . ASN A 1 73 ? -39.992 2.629 -16.294 1.000 22.945 69 ASN A CA 1
ATOM 579 C C . ASN A 1 73 ? -38.863 1.628 -15.983 1.000 21.478 69 ASN A C 1
ATOM 580 O O . ASN A 1 73 ? -39.165 0.522 -15.485 1.000 20.662 69 ASN A O 1
ATOM 585 N N . VAL A 1 74 ? -37.600 1.985 -16.239 1.000 21.436 70 VAL A N 1
ATOM 586 C CA . VAL A 1 74 ? -36.484 0.998 -16.092 1.000 20.396 70 VAL A CA 1
ATOM 587 C C . VAL A 1 74 ? -36.469 0.451 -14.659 1.000 19.540 70 VAL A C 1
ATOM 588 O O . VAL A 1 74 ? -36.282 -0.757 -14.486 1.000 20.454 70 VAL A O 1
ATOM 592 N N . CYS A 1 75 ? -36.724 1.285 -13.658 1.000 19.612 71 CYS A N 1
ATOM 593 C CA . CYS A 1 75 ? -36.677 0.879 -12.226 1.000 19.584 71 CYS A CA 1
ATOM 594 C C . CYS A 1 75 ? -37.947 0.128 -11.819 1.000 19.517 71 CYS A C 1
ATOM 595 O O . CYS A 1 75 ? -37.982 -0.381 -10.656 1.000 16.839 71 CYS A O 1
ATOM 598 N N . LYS A 1 76 ? -38.938 0.078 -12.724 1.000 20.714 72 LYS A N 1
ATOM 599 C CA . LYS A 1 76 ? -40.194 -0.700 -12.557 1.000 22.089 72 LYS A CA 1
ATOM 600 C C . LYS A 1 76 ? -40.855 -0.288 -11.246 1.000 21.169 72 LYS A C 1
ATOM 601 O O . LYS A 1 76 ? -41.147 -1.161 -10.422 1.000 21.671 72 LYS A O 1
ATOM 607 N N . ILE A 1 77 ? -41.048 1.014 -11.077 1.000 20.920 73 ILE A N 1
ATOM 608 C CA . ILE A 1 77 ? -41.545 1.621 -9.818 1.000 21.240 73 ILE A CA 1
ATOM 609 C C . ILE A 1 77 ? -42.371 2.856 -10.180 1.000 20.020 73 ILE A C 1
ATOM 610 O O . ILE A 1 77 ? -42.014 3.593 -11.115 1.000 19.164 73 ILE A O 1
ATOM 615 N N . PRO A 1 78 ? -43.521 3.068 -9.483 1.000 18.951 74 PRO A N 1
ATOM 616 C CA . PRO A 1 78 ? -44.184 4.367 -9.472 1.000 20.060 74 PRO A CA 1
ATOM 617 C C . PRO A 1 78 ? -43.256 5.456 -8.882 1.000 20.793 74 PRO A C 1
ATOM 618 O O . PRO A 1 78 ? -42.660 5.249 -7.797 1.000 19.507 74 PRO A O 1
ATOM 622 N N . CYS A 1 79 ? -43.182 6.602 -9.571 1.000 20.659 75 CYS A N 1
ATOM 623 C CA . CYS A 1 79 ? -42.291 7.734 -9.218 1.000 22.842 75 CYS A CA 1
ATOM 624 C C . CYS A 1 79 ? -42.560 8.177 -7.776 1.000 22.050 75 CYS A C 1
ATOM 625 O O . CYS A 1 79 ? -41.585 8.493 -7.095 1.000 21.224 75 CYS A O 1
ATOM 628 N N . SER A 1 80 ? -43.808 8.111 -7.305 1.000 23.664 76 SER A N 1
ATOM 629 C CA . SER A 1 80 ? -44.210 8.449 -5.904 1.000 25.983 76 SER A CA 1
ATOM 630 C C . SER A 1 80 ? -43.336 7.667 -4.912 1.000 25.900 76 SER A C 1
ATOM 631 O O . SER A 1 80 ? -42.958 8.258 -3.864 1.000 27.958 76 SER A O 1
ATOM 634 N N . ASP A 1 81 ? -42.947 6.434 -5.264 1.000 25.713 77 ASP A N 1
ATOM 635 C CA . ASP A 1 81 ? -42.138 5.570 -4.365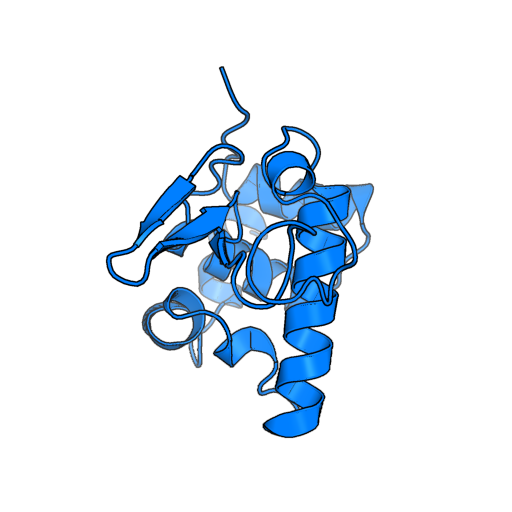 1.000 26.982 77 ASP A CA 1
ATOM 636 C C . ASP A 1 81 ? -40.740 6.177 -4.158 1.000 25.776 77 ASP A C 1
ATOM 637 O O . ASP A 1 81 ? -40.071 5.820 -3.171 1.000 23.836 77 ASP A O 1
ATOM 642 N N . LEU A 1 82 ? -40.305 7.050 -5.063 1.000 28.310 78 LEU A N 1
ATOM 643 C CA . LEU A 1 82 ? -38.992 7.743 -4.999 1.000 30.285 78 LEU A CA 1
ATOM 644 C C . LEU A 1 82 ? -39.143 9.062 -4.245 1.000 32.328 78 LEU A C 1
ATOM 645 O O . LEU A 1 82 ? -38.121 9.759 -4.108 1.000 39.851 78 LEU A O 1
ATOM 650 N N . MET A 1 83 ? -40.358 9.367 -3.763 1.000 32.795 79 MET A N 1
ATOM 651 C CA . MET A 1 83 ? -40.646 10.621 -3.026 1.000 33.547 79 MET A CA 1
ATOM 652 C C . MET A 1 83 ? -41.254 10.246 -1.674 1.000 32.073 79 MET A C 1
ATOM 653 O O . MET A 1 83 ? -42.439 10.471 -1.468 1.000 40.772 79 MET A O 1
ATOM 658 N N . SER A 1 84 ? -40.449 9.648 -0.809 1.000 27.000 80 SER A N 1
ATOM 659 C CA . SER A 1 84 ? -40.873 8.981 0.441 1.000 23.914 80 SER A CA 1
ATOM 660 C C . SER A 1 84 ? -39.863 9.305 1.558 1.000 23.729 80 SER A C 1
ATOM 661 O O . SER A 1 84 ? -38.668 9.570 1.249 1.000 21.928 80 SER A O 1
ATOM 664 N N . ASP A 1 85 ? -40.339 9.329 2.800 1.000 21.595 81 ASP A N 1
ATOM 665 C CA . ASP A 1 85 ? -39.502 9.480 4.014 1.000 23.631 81 ASP A CA 1
ATOM 666 C C . ASP A 1 85 ? -38.492 8.322 4.028 1.000 22.571 81 ASP A C 1
ATOM 667 O O . ASP A 1 85 ? -37.343 8.552 4.400 1.000 25.450 81 ASP A O 1
ATOM 672 N N . ASP A 1 86 ? -38.917 7.138 3.577 1.000 20.923 82 ASP A N 1
ATOM 673 C CA . ASP A 1 86 ? -38.084 5.923 3.418 1.000 19.583 82 ASP A CA 1
ATOM 674 C C . ASP A 1 86 ? -37.426 5.889 2.027 1.000 19.035 82 ASP A C 1
ATOM 675 O O . ASP A 1 86 ? -38.176 5.782 1.026 1.000 17.616 82 ASP A O 1
ATOM 680 N N . ILE A 1 87 ? -36.081 5.839 1.990 1.000 17.083 83 ILE A N 1
ATOM 681 C CA . ILE A 1 87 ? -35.249 6.058 0.768 1.000 17.828 83 ILE A CA 1
ATOM 682 C C . ILE A 1 87 ? -34.914 4.726 0.103 1.000 17.860 83 ILE A C 1
ATOM 683 O O . ILE A 1 87 ? -34.234 4.743 -0.947 1.000 18.516 83 ILE A O 1
ATOM 688 N N . THR A 1 88 ? -35.312 3.605 0.690 1.000 17.093 84 THR A N 1
ATOM 689 C CA . THR A 1 88 ? -34.998 2.280 0.087 1.000 17.430 84 THR A CA 1
ATOM 690 C C . THR A 1 88 ? -35.133 2.326 -1.449 1.000 17.681 84 THR A C 1
ATOM 691 O O . THR A 1 88 ? -34.142 1.966 -2.141 1.000 18.812 84 THR A O 1
ATOM 695 N N . GLU A 1 89 ? -36.302 2.687 -1.988 1.000 18.508 85 GLU A N 1
ATOM 696 C CA . GLU A 1 89 ? -36.569 2.530 -3.449 1.000 18.478 85 GLU A CA 1
ATOM 697 C C . GLU A 1 89 ? -35.774 3.588 -4.224 1.000 17.416 85 GLU A C 1
ATOM 698 O O . GLU A 1 89 ? -35.312 3.275 -5.342 1.000 17.219 85 GLU A O 1
ATOM 704 N N . ALA A 1 90 ? -35.630 4.793 -3.651 1.000 15.981 86 ALA A N 1
ATOM 705 C CA . ALA A 1 90 ? -34.798 5.885 -4.209 1.000 15.404 86 ALA A CA 1
ATOM 706 C C . ALA A 1 90 ? -33.387 5.342 -4.413 1.000 15.043 86 ALA A C 1
ATOM 707 O O . ALA A 1 90 ? -32.880 5.416 -5.552 1.000 14.804 86 ALA A O 1
ATOM 709 N N . LEU A 1 91 ? -32.828 4.722 -3.370 1.000 14.800 87 LEU A N 1
ATOM 710 C CA . LEU A 1 91 ? -31.452 4.181 -3.410 1.000 15.700 87 LEU A CA 1
ATOM 711 C C . LEU A 1 91 ? -31.414 3.027 -4.422 1.000 17.406 87 LEU A C 1
ATOM 712 O O . LEU A 1 91 ? -30.543 3.068 -5.353 1.000 16.455 87 LEU A O 1
ATOM 717 N N . ARG A 1 92 ? -32.344 2.062 -4.297 1.000 18.134 88 ARG A N 1
ATOM 718 C CA . ARG A 1 92 ? -32.370 0.897 -5.213 1.000 18.820 88 ARG A CA 1
ATOM 719 C C . ARG A 1 92 ? -32.348 1.431 -6.657 1.000 18.831 88 ARG A C 1
ATOM 720 O O . ARG A 1 92 ? -31.505 0.959 -7.465 1.000 17.502 88 ARG A O 1
ATOM 728 N N . CYS A 1 93 ? -33.167 2.447 -6.957 1.000 18.042 89 CYS A N 1
ATOM 729 C CA . CYS A 1 93 ? -33.311 2.965 -8.341 1.000 18.304 89 CYS A CA 1
ATOM 730 C C . CYS A 1 93 ? -32.067 3.779 -8.751 1.000 18.810 89 CYS A C 1
ATOM 731 O O . CYS A 1 93 ? -31.609 3.666 -9.948 1.000 18.704 89 CYS A O 1
ATOM 734 N N . ALA A 1 94 ? -31.494 4.556 -7.829 1.000 18.269 90 ALA A N 1
ATOM 735 C CA . ALA A 1 94 ? -30.238 5.302 -8.107 1.000 17.799 90 ALA A CA 1
ATOM 736 C C . ALA A 1 94 ? -29.131 4.285 -8.441 1.000 17.609 90 ALA A C 1
ATOM 737 O O . ALA A 1 94 ? -28.407 4.485 -9.427 1.000 15.880 90 ALA A O 1
ATOM 739 N N . GLU A 1 95 ? -29.031 3.176 -7.711 1.000 17.712 91 GLU A N 1
ATOM 740 C CA . GLU A 1 95 ? -27.973 2.168 -8.004 1.000 17.632 91 GLU A CA 1
ATOM 741 C C . GLU A 1 95 ? -28.179 1.560 -9.392 1.000 18.429 91 GLU A C 1
ATOM 742 O O . GLU A 1 95 ? -27.166 1.189 -10.018 1.000 17.509 91 GLU A O 1
ATOM 748 N N . THR A 1 96 ? -29.433 1.377 -9.820 1.000 18.039 92 THR A N 1
ATOM 749 C CA . THR A 1 96 ? -29.771 0.925 -11.199 1.000 18.753 92 THR A CA 1
ATOM 750 C C . THR A 1 96 ? -29.375 1.997 -12.228 1.000 18.114 92 THR A C 1
ATOM 751 O O . THR A 1 96 ? -28.860 1.619 -13.325 1.000 16.892 92 THR A O 1
ATOM 755 N N . ILE A 1 97 ? -29.668 3.274 -11.936 1.000 18.518 93 ILE A N 1
ATOM 756 C CA . ILE A 1 97 ? -29.264 4.397 -12.839 1.000 18.805 93 ILE A CA 1
ATOM 757 C C . ILE A 1 97 ? -27.732 4.383 -12.968 1.000 18.807 93 ILE A C 1
ATOM 758 O O . ILE A 1 97 ? -27.235 4.400 -14.114 1.000 19.767 93 ILE A O 1
ATOM 763 N N . ARG A 1 98 ? -27.015 4.311 -11.847 1.000 17.758 94 ARG A N 1
ATOM 764 C CA . ARG A 1 98 ? -25.535 4.176 -11.809 1.000 19.034 94 ARG A CA 1
ATOM 765 C C . ARG A 1 98 ? -25.096 2.916 -12.573 1.000 19.297 94 ARG A C 1
ATOM 766 O O . ARG A 1 98 ? -24.170 3.016 -13.376 1.000 19.033 94 ARG A O 1
ATOM 774 N N . ARG A 1 99 ? -25.736 1.770 -12.345 1.000 20.382 95 ARG A N 1
ATOM 775 C CA . ARG A 1 99 ? -25.352 0.496 -13.011 1.000 21.670 95 ARG A CA 1
ATOM 776 C C . ARG A 1 99 ? -25.507 0.673 -14.527 1.000 22.218 95 ARG A C 1
ATOM 777 O O . ARG A 1 99 ? -24.514 0.408 -15.247 1.000 21.924 95 ARG A O 1
ATOM 785 N N . ASP A 1 100 ? -26.663 1.139 -15.007 1.000 21.823 96 ASP A N 1
ATOM 786 C CA . ASP A 1 100 ? -26.910 1.220 -16.478 1.000 22.749 96 ASP A CA 1
ATOM 787 C C . ASP A 1 100 ? -25.982 2.252 -17.136 1.000 22.351 96 ASP A C 1
ATOM 788 O O . ASP A 1 100 ? -25.397 1.949 -18.220 1.000 19.210 96 ASP A O 1
ATOM 793 N N . THR A 1 101 ? -25.852 3.429 -16.514 1.000 21.510 97 THR A N 1
ATOM 794 C CA . THR A 1 101 ? -24.984 4.522 -17.013 1.000 23.068 97 THR A CA 1
ATOM 795 C C . THR A 1 101 ? -23.568 3.968 -17.174 1.000 25.301 97 THR A C 1
ATOM 796 O O . THR A 1 101 ? -22.989 4.172 -18.254 1.000 26.998 97 THR A O 1
ATOM 800 N N . GLU A 1 102 ? -23.042 3.289 -16.153 1.000 25.696 98 GLU A N 1
ATOM 801 C CA . GLU A 1 102 ? -21.681 2.708 -16.204 1.000 29.691 98 GLU A CA 1
ATOM 802 C C . GLU A 1 102 ? -21.609 1.745 -17.395 1.000 30.522 98 GLU A C 1
ATOM 803 O O . GLU A 1 102 ? -20.633 1.820 -18.153 1.000 28.620 98 GLU A O 1
ATOM 809 N N . ARG A 1 103 ? -22.631 0.899 -17.552 1.000 34.632 99 ARG A N 1
ATOM 810 C CA . ARG A 1 103 ? -22.774 -0.090 -18.652 1.000 36.338 99 ARG A CA 1
ATOM 811 C C . ARG A 1 103 ? -22.459 0.574 -19.994 1.000 37.981 99 ARG A C 1
ATOM 812 O O . ARG A 1 103 ? -21.534 0.090 -20.664 1.000 38.293 99 ARG A O 1
ATOM 820 N N . PHE A 1 104 ? -23.165 1.654 -20.349 1.000 41.815 100 PHE A N 1
ATOM 821 C CA . PHE A 1 104 ? -23.051 2.352 -21.660 1.000 41.286 100 PHE A CA 1
ATOM 822 C C . PHE A 1 104 ? -21.863 3.328 -21.706 1.000 39.937 100 PHE A C 1
ATOM 823 O O . PHE A 1 104 ? -21.323 3.524 -22.794 1.000 42.896 100 PHE A O 1
ATOM 831 N N . ARG A 1 105 ? -21.464 3.929 -20.587 1.000 37.459 101 ARG A N 1
ATOM 832 C CA . ARG A 1 105 ? -20.536 5.091 -20.574 1.000 36.921 101 ARG A CA 1
ATOM 833 C C . ARG A 1 105 ? -19.100 4.606 -20.318 1.000 34.713 101 ARG A C 1
ATOM 834 O O . ARG A 1 105 ? -18.166 5.208 -20.860 1.000 35.654 101 ARG A O 1
ATOM 842 N N . GLY A 1 106 ? -18.920 3.561 -19.520 1.000 33.596 102 GLY A N 1
ATOM 843 C CA . GLY A 1 106 ? -17.592 2.993 -19.236 1.000 35.054 102 GLY A CA 1
ATOM 844 C C . GLY A 1 106 ? -17.353 2.920 -17.746 1.000 38.149 102 GLY A C 1
ATOM 845 O O . GLY A 1 106 ? -18.094 3.613 -16.982 1.000 35.056 102 GLY A O 1
ATOM 846 N N . ARG A 1 107 ? -16.363 2.114 -17.345 1.000 38.989 103 ARG A N 1
ATOM 847 C CA . ARG A 1 107 ? -16.012 1.844 -15.921 1.000 40.215 103 ARG A CA 1
ATOM 848 C C . ARG A 1 107 ? -15.892 3.173 -15.173 1.000 36.928 103 ARG A C 1
ATOM 849 O O . ARG A 1 107 ? -15.184 4.049 -15.677 1.000 33.864 103 ARG A O 1
ATOM 857 N N . GLY A 1 108 ? -16.560 3.297 -14.023 1.000 37.136 104 GLY A N 1
ATOM 858 C CA . GLY A 1 108 ? -16.424 4.427 -13.079 1.000 33.293 104 GLY A CA 1
ATOM 859 C C . GLY A 1 108 ? -17.163 5.680 -13.517 1.000 30.949 104 GLY A C 1
ATOM 860 O O . GLY A 1 108 ? -16.965 6.714 -12.877 1.000 28.252 104 GLY A O 1
ATOM 861 N N . LYS A 1 109 ? -17.999 5.613 -14.555 1.000 31.488 105 LYS A N 1
ATOM 862 C CA . LYS A 1 109 ? -18.745 6.797 -15.077 1.000 30.170 105 LYS A CA 1
ATOM 863 C C . LYS A 1 109 ? -20.227 6.742 -14.656 1.000 27.477 105 LYS A C 1
ATOM 864 O O . LYS A 1 109 ? -21.008 7.564 -15.145 1.000 24.931 105 LYS A O 1
ATOM 870 N N . GLY A 1 110 ? -20.592 5.861 -13.715 1.000 26.124 106 GLY A N 1
ATOM 871 C CA . GLY A 1 110 ? -21.989 5.593 -13.317 1.000 23.651 106 GLY A CA 1
ATOM 872 C C . GLY A 1 110 ? -22.702 6.848 -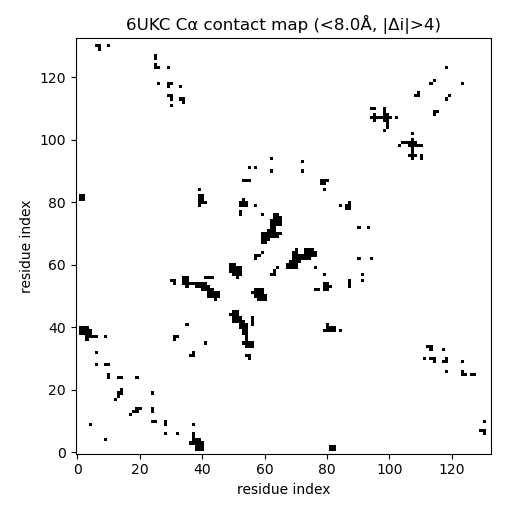12.833 1.000 21.899 106 GLY A C 1
ATOM 873 O O . GLY A 1 110 ? -23.897 7.044 -13.163 1.000 19.477 106 GLY A O 1
ATOM 874 N N . TYR A 1 111 ? -22.020 7.704 -12.078 1.000 19.949 107 TYR A N 1
ATOM 875 C CA . TYR A 1 111 ? -22.692 8.865 -11.436 1.000 20.139 107 TYR A CA 1
ATOM 876 C C . TYR A 1 111 ? -22.872 10.024 -12.422 1.000 19.445 107 TYR A C 1
ATOM 877 O O . TYR A 1 111 ? -23.568 10.978 -12.050 1.000 21.075 107 TYR A O 1
ATOM 886 N N . SER A 1 112 ? -22.297 9.940 -13.626 1.000 18.985 108 SER A N 1
ATOM 887 C CA . SER A 1 112 ? -22.335 11.023 -14.643 1.000 18.857 108 SER A CA 1
ATOM 888 C C . SER A 1 112 ? -23.763 11.214 -15.179 1.000 19.928 108 SER A C 1
ATOM 889 O O . SER A 1 112 ? -23.980 12.204 -15.879 1.000 21.740 108 SER A O 1
ATOM 892 N N . ALA A 1 113 ? -24.722 10.360 -14.788 1.000 21.020 109 ALA A N 1
ATOM 893 C CA . ALA A 1 113 ? -26.171 10.487 -15.092 1.000 19.629 109 ALA A CA 1
ATOM 894 C C . ALA A 1 113 ? -26.781 11.677 -14.337 1.000 20.027 109 ALA A C 1
ATOM 895 O O . ALA A 1 113 ? -27.873 12.133 -14.743 1.000 17.803 109 ALA A O 1
ATOM 897 N N . TRP A 1 114 ? -26.099 12.181 -13.303 1.000 19.532 110 TRP A N 1
ATOM 898 C CA . TRP A 1 114 ? -26.574 13.316 -12.461 1.000 19.681 110 TRP A CA 1
ATOM 899 C C . TRP A 1 114 ? -25.858 14.618 -12.835 1.000 20.581 110 TRP A C 1
ATOM 900 O O . TRP A 1 114 ? -24.610 14.651 -12.774 1.000 18.150 110 TRP A O 1
ATOM 911 N N . VAL A 1 115 ? -26.644 15.660 -13.135 1.000 21.857 111 VAL A N 1
ATOM 912 C CA . VAL A 1 115 ? -26.151 17.033 -13.431 1.000 21.595 111 VAL A CA 1
ATOM 913 C C . VAL A 1 115 ? -25.356 17.520 -12.212 1.000 22.894 111 VAL A C 1
ATOM 914 O O . VAL A 1 115 ? -24.242 18.014 -12.414 1.000 23.454 111 VAL A O 1
ATOM 918 N N . ALA A 1 116 ? -25.847 17.313 -10.984 1.000 23.682 112 ALA A N 1
ATOM 919 C CA . ALA A 1 116 ? -25.146 17.770 -9.755 1.000 24.580 112 ALA A CA 1
ATOM 920 C C . ALA A 1 116 ? -23.789 17.068 -9.632 1.000 22.832 112 ALA A C 1
ATOM 921 O O . ALA A 1 116 ? -22.827 17.706 -9.133 1.000 22.582 112 ALA A O 1
ATOM 923 N N . TYR A 1 117 ? -23.706 15.800 -10.046 1.000 22.301 113 TYR A N 1
ATOM 924 C CA . TYR A 1 117 ? -22.452 15.010 -9.933 1.000 22.056 113 TYR A CA 1
ATOM 925 C C . TYR A 1 117 ? -21.401 15.650 -10.845 1.000 21.229 113 TYR A C 1
ATOM 926 O O . TYR A 1 117 ? -20.273 15.868 -10.392 1.000 20.167 113 TYR A O 1
ATOM 935 N N . ASN A 1 118 ? -21.800 15.982 -12.072 1.000 22.060 114 ASN A N 1
ATOM 936 C CA . ASN A 1 118 ? -20.903 16.485 -13.139 1.000 22.625 114 ASN A CA 1
ATOM 937 C C . ASN A 1 118 ? -20.379 17.870 -12.730 1.000 25.272 114 ASN A C 1
ATOM 938 O O . ASN A 1 118 ? -19.205 18.149 -13.008 1.000 23.722 114 ASN A O 1
ATOM 943 N N . SER A 1 119 ? -21.181 18.691 -12.037 1.000 25.482 115 SER A N 1
ATOM 944 C CA . SER A 1 119 ? -20.802 20.091 -11.716 1.000 24.918 115 SER A CA 1
ATOM 945 C C . SER A 1 119 ? -20.172 20.187 -10.321 1.000 25.659 115 SER A C 1
ATOM 946 O O . SER A 1 119 ? -19.309 21.042 -10.142 1.000 26.724 115 SER A O 1
ATOM 949 N N . LYS A 1 120 ? -20.582 19.370 -9.349 1.000 25.043 116 LYS A N 1
ATOM 950 C CA . LYS A 1 120 ? -20.245 19.654 -7.926 1.000 23.146 116 LYS A CA 1
ATOM 951 C C . LYS A 1 120 ? -19.428 18.536 -7.263 1.000 22.117 116 LYS A C 1
ATOM 952 O O . LYS A 1 120 ? -18.829 18.811 -6.201 1.000 21.492 116 LYS A O 1
ATOM 958 N N . CYS A 1 121 ? -19.432 17.314 -7.799 1.000 19.217 117 CYS A N 1
ATOM 959 C CA . CYS A 1 121 ? -18.926 16.140 -7.060 1.000 18.386 117 CYS A CA 1
ATOM 960 C C . CYS A 1 121 ? -17.789 15.436 -7.811 1.000 18.780 117 CYS A C 1
ATOM 961 O O . CYS A 1 121 ? -16.910 14.892 -7.129 1.000 18.991 117 CYS A O 1
ATOM 964 N N . LYS A 1 122 ? -17.812 15.405 -9.146 1.000 20.301 118 LYS A N 1
ATOM 965 C CA . LYS A 1 122 ? -16.796 14.683 -9.947 1.000 22.422 118 LYS A CA 1
ATOM 966 C C . LYS A 1 122 ? -15.426 15.330 -9.723 1.000 21.806 118 LYS A C 1
ATOM 967 O O . LYS A 1 122 ? -15.317 16.552 -9.877 1.000 22.160 118 LYS A O 1
ATOM 973 N N . ASN A 1 123 ? -14.426 14.527 -9.359 1.000 22.492 119 ASN A N 1
ATOM 974 C CA . ASN A 1 123 ? -12.996 14.921 -9.304 1.000 20.988 119 ASN A CA 1
ATOM 975 C C . ASN A 1 123 ? -12.727 15.734 -8.029 1.000 20.192 119 ASN A C 1
ATOM 976 O O . ASN A 1 123 ? -11.560 16.123 -7.804 1.000 21.031 119 ASN A O 1
ATOM 981 N N . ARG A 1 124 ? -13.734 15.920 -7.184 1.000 17.547 120 ARG A N 1
ATOM 982 C CA . ARG A 1 124 ? -13.556 16.563 -5.871 1.000 18.456 120 ARG A CA 1
ATOM 983 C C . ARG A 1 124 ? -12.972 15.545 -4.906 1.000 18.468 120 ARG A C 1
ATOM 984 O O . ARG A 1 124 ? -13.052 14.320 -5.115 1.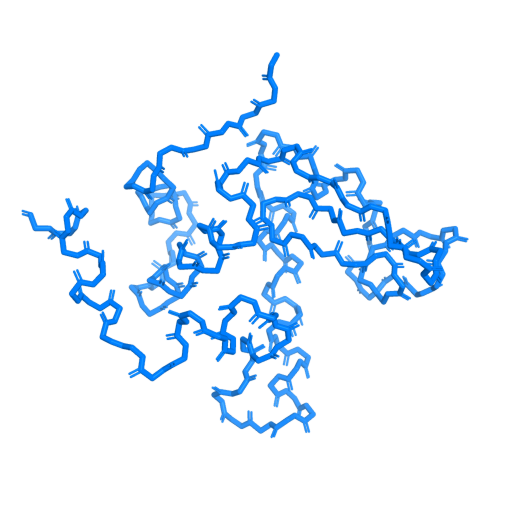000 20.476 120 ARG A O 1
ATOM 992 N N . ASP A 1 125 ? -12.386 16.073 -3.860 1.000 18.587 121 ASP A N 1
ATOM 993 C CA . ASP A 1 125 ? -11.959 15.323 -2.667 1.000 16.720 121 ASP A CA 1
ATOM 994 C C . ASP A 1 125 ? -13.188 15.147 -1.770 1.000 17.211 121 ASP A C 1
ATOM 995 O O . ASP A 1 125 ? -13.509 16.050 -0.959 1.000 17.836 121 ASP A O 1
ATOM 1000 N N . LEU A 1 126 ? -13.910 14.055 -1.945 1.000 17.622 122 LEU A N 1
ATOM 1001 C CA . LEU A 1 126 ? -15.191 13.873 -1.235 1.000 19.237 122 LEU A CA 1
ATOM 1002 C C . LEU A 1 126 ? -14.892 13.299 0.146 1.000 20.033 122 LEU A C 1
ATOM 1003 O O . LEU A 1 126 ? -15.836 13.175 0.911 1.000 19.118 122 LEU A O 1
ATOM 1008 N N . ASP A 1 127 ? -13.626 12.959 0.430 1.000 21.660 123 ASP A N 1
ATOM 1009 C CA . ASP A 1 127 ? -13.174 12.621 1.805 1.000 20.971 123 ASP A CA 1
ATOM 1010 C C . ASP A 1 127 ? -13.082 13.913 2.621 1.000 20.670 123 ASP A C 1
ATOM 1011 O O . ASP A 1 127 ? -13.670 13.952 3.721 1.000 21.238 123 ASP A O 1
ATOM 1016 N N . GLN A 1 128 ? -12.478 14.967 2.072 1.000 18.849 124 GLN A N 1
ATOM 1017 C CA 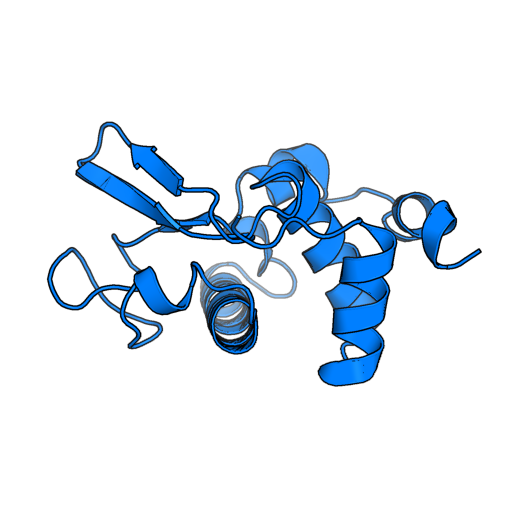. GLN A 1 128 ? -12.561 16.324 2.682 1.000 18.786 124 GLN A CA 1
ATOM 1018 C C . GLN A 1 128 ? -14.037 16.726 2.875 1.000 18.133 124 GLN A C 1
ATOM 1019 O O . GLN A 1 128 ? -14.419 17.098 4.008 1.000 17.830 124 GLN A O 1
ATOM 1025 N N . TYR A 1 129 ? -14.844 16.639 1.819 1.000 17.632 125 TYR A N 1
ATOM 1026 C CA . TYR A 1 129 ? -16.284 17.016 1.825 1.000 19.193 125 TYR A CA 1
ATOM 1027 C C . TYR A 1 129 ? -17.012 16.304 2.982 1.000 19.669 125 TYR A C 1
ATOM 1028 O O . TYR A 1 129 ? -17.840 16.963 3.681 1.000 20.720 125 TYR A O 1
ATOM 1037 N N . MET A 1 130 ? -16.693 15.022 3.220 1.000 19.488 126 MET A N 1
ATOM 1038 C CA . MET A 1 130 ? -17.323 14.191 4.279 1.000 20.422 126 MET A CA 1
ATOM 103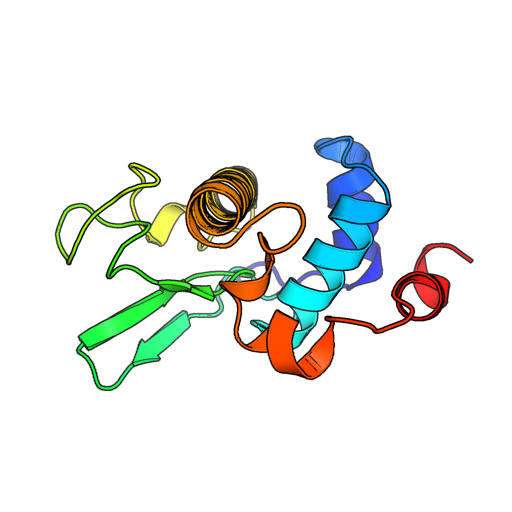9 C C . MET A 1 130 ? -16.643 14.399 5.646 1.000 22.093 126 MET A C 1
ATOM 1040 O O . MET A 1 130 ? -17.157 13.821 6.668 1.000 21.934 126 MET A O 1
ATOM 1045 N N . ALA A 1 131 ? -15.560 15.189 5.714 1.000 21.002 127 ALA A N 1
ATOM 1046 C CA . ALA A 1 131 ? -14.738 15.303 6.941 1.000 22.097 127 ALA A CA 1
ATOM 1047 C C . ALA A 1 131 ? -15.610 15.767 8.121 1.000 23.054 127 ALA A C 1
ATOM 1048 O O . ALA A 1 131 ? -15.426 15.246 9.236 1.000 25.069 127 ALA A O 1
ATOM 1050 N N . GLU A 1 132 ? -16.550 16.685 7.908 1.000 24.259 128 GLU A N 1
ATOM 1051 C CA . GLU A 1 132 ? -17.384 17.201 9.024 1.000 25.147 128 GLU A CA 1
ATOM 1052 C C . GLU A 1 132 ? -18.264 16.075 9.573 1.000 24.619 128 GLU A C 1
ATOM 1053 O O . GLU A 1 132 ? -18.682 16.226 10.721 1.000 25.846 128 GLU A O 1
ATOM 1059 N N . CYS A 1 133 ? -18.552 15.015 8.795 1.000 23.439 129 CYS A N 1
ATOM 1060 C CA . CYS A 1 133 ? -19.335 13.838 9.283 1.000 23.735 129 CYS A CA 1
ATOM 1061 C C . CYS A 1 133 ? -18.424 12.713 9.788 1.000 24.641 129 CYS A C 1
ATOM 1062 O O . CYS A 1 133 ? -18.775 12.093 10.800 1.000 25.968 129 CYS A O 1
ATOM 1065 N N . TRP A 1 134 ? -17.315 12.453 9.106 1.000 25.072 130 TRP A N 1
ATOM 1066 C CA . TRP A 1 134 ? -16.435 11.287 9.377 1.000 26.392 130 TRP A CA 1
ATOM 1067 C C . TRP A 1 134 ? -15.274 11.665 10.312 1.000 29.301 130 TRP A C 1
ATOM 1068 O O . TRP A 1 134 ? -14.465 10.789 10.589 1.000 28.677 130 TRP A O 1
ATOM 1079 N N . SER A 1 135 ? -15.186 12.916 10.767 1.000 36.032 131 SER A N 1
ATOM 1080 C CA . SER A 1 135 ? -14.087 13.433 11.629 1.000 42.958 131 SER A CA 1
ATOM 1081 C C . SER A 1 135 ? -14.654 13.871 12.982 1.000 42.304 131 SER A C 1
ATOM 1082 O O . SER A 1 135 ? -14.179 13.314 13.948 1.000 44.762 131 SER A O 1
#

Sequence (133 aa):
DAKVFGKCEFAELLKRDYYLSNDDIKNWVCIAEFESSFNTAAINRNRNRSTDYGIFQINNKYWCGSDYGKNVCKIPCSDLMSDDITEALRCAETIRRDTERFRGRGKGYSAWVAYNSKCKNRDLDQYMAECWS

Nearest PDB structures (foldseek):
  6ul3-assembly1_A  TM=9.995E-01  e=4.823E-24  Penaeus vannamei
  5vjq-assembly4_L  TM=9.008E-01  e=2.773E-11  Anas platyrhynchos
  5op1-assembly1_B  TM=8.811E-01  e=4.180E-11  Gallus gallus
  1uib-assembly1_A  TM=8.637E-01  e=4.432E-11  Gallus gallus
  5vjq-assembly3_K  TM=8.537E-01  e=1.068E-10  Anas platyrhynchos

Solvent-accessible surface area: 7677 Å² total; per-residue (Å²): 155,47,70,86,17,38,35,35,76,0,2,104,25,0,90,141,75,55,180,19,58,77,76,31,0,39,12,0,0,1,0,0,51,87,42,14,74,14,42,2,38,15,54,80,181,57,240,82,210,2,13,28,35,0,2,0,20,4,28,13,76,115,43,0,6,106,141,56,52,149,22,67,25,161,21,76,11,72,54,4,56,43,88,87,4,40,54,4,6,136,4,0,42,25,5,52,141,44,15,60,192,181,133,27,203,65,102,3,18,19,43,12,123,9,27,70,66,107,1,97,139,148,95,11,74,127,45,0,27,130,30,95,129

Foldseek 3Di:
DFDQDDLLRQLVCCCVPVVDDPVVSLLLSQQLCQVPVSGQQDKDQDPVRWMQHGSNRHICLDDPDPPHHHHVLDYHSVVSSHSDNVSVVVSLVVQLVVCCVPPHHPCSSVSGPSCVPPNPPDPSCVVCVVNVD

Radius of gyration: 14.14 Å; Cα contacts (8 Å, |Δi|>4): 215; chains: 1; bounding box: 36×23×33 Å

Secondary structure (DSSP, 8-state):
---B--HHHHHHHHHHHH---HHHHHHHHHHHHHHHTTBTT-EEE-TTS-EEETTTTEETTTTS-TTSS--TT-S-GGGGSSSS-HHHHHHHHHHHHHHHHHH-TT-GGGG-HHIIIIITTS-HHHHHHHHH-